Protein AF-X1UQI9-F1 (afdb_monomer_lite)

Organism: NCBI:txid412755

Radius of gyration: 17.06 Å; chains: 1; bounding box: 39×28×45 Å

InterPro domains:
  IPR001926 Tryptophan synthase beta chain-like, PALP domain [PF00291] (2-92)
  IPR036052 Tryptophan synthase beta chain-like, PALP domain superfamily [G3DSA:3.40.50.1100] (2-28)
  IPR036052 Tryptophan synthase beta chain-like, PALP domain superfamily [G3DSA:3.40.50.1100] (29-92)
  IPR036052 Tryptophan synthase beta chain-like, PALP domain superfamily [SSF53686] (2-92)

pLDDT: mean 95.77, std 4.07, range [70.25, 98.56]

Sequence (92 aa):
MKGTYDEAFDLSIEATREFGWYNRNTAFNPYMVEGKKTVALEIIEQMDFEVPDYLFVPVGDGCIISGVAKAYKDMLSLGLIDYLPKLVAVQA

Foldseek 3Di:
DPDDPVVVVVVLVVCCVVVVNDRPDPPPDPVLLVVLLVVLVVVCVVVVNEADQEDEDEDDSCSNVSSVQVNQVVCVVVVSHPDHHHYHYDYD

Structure (mmCIF, N/CA/C/O backbone):
data_AF-X1UQI9-F1
#
_entry.id   AF-X1UQI9-F1
#
loop_
_atom_site.group_PDB
_atom_site.id
_atom_site.type_symbol
_atom_site.label_atom_id
_atom_site.label_alt_id
_atom_site.label_comp_id
_atom_site.label_asym_id
_atom_site.label_entity_id
_atom_site.label_seq_id
_atom_site.pdbx_PDB_ins_code
_atom_site.Cartn_x
_atom_site.Cartn_y
_atom_site.Cartn_z
_atom_site.occupancy
_atom_site.B_iso_or_equiv
_atom_site.auth_seq_id
_atom_site.auth_comp_id
_atom_site.auth_asym_id
_atom_site.auth_atom_id
_atom_site.pdbx_PDB_model_num
ATOM 1 N N . MET A 1 1 ? 23.637 2.475 -20.813 1.00 70.25 1 MET A N 1
ATOM 2 C CA . MET A 1 1 ? 22.949 3.639 -21.403 1.00 70.25 1 MET A CA 1
ATOM 3 C C . MET A 1 1 ? 23.670 4.911 -20.969 1.00 70.25 1 MET A C 1
ATOM 5 O O . MET A 1 1 ? 24.122 4.957 -19.831 1.00 70.25 1 MET A O 1
ATOM 9 N N . LYS A 1 2 ? 23.814 5.904 -21.853 1.00 87.12 2 LYS A N 1
ATOM 10 C CA . LYS A 1 2 ? 24.123 7.293 -21.479 1.00 87.12 2 LYS A CA 1
ATOM 11 C C . LYS A 1 2 ? 22.867 8.105 -21.812 1.00 87.12 2 LYS A C 1
ATOM 13 O O . LYS A 1 2 ? 22.535 8.173 -22.988 1.00 87.12 2 LYS A O 1
ATOM 18 N N . GLY A 1 3 ? 22.162 8.613 -20.807 1.00 93.62 3 GLY A N 1
ATOM 19 C CA . GLY A 1 3 ? 20.854 9.264 -20.946 1.00 93.62 3 GLY A CA 1
ATOM 20 C C . GLY A 1 3 ? 20.332 9.763 -19.594 1.00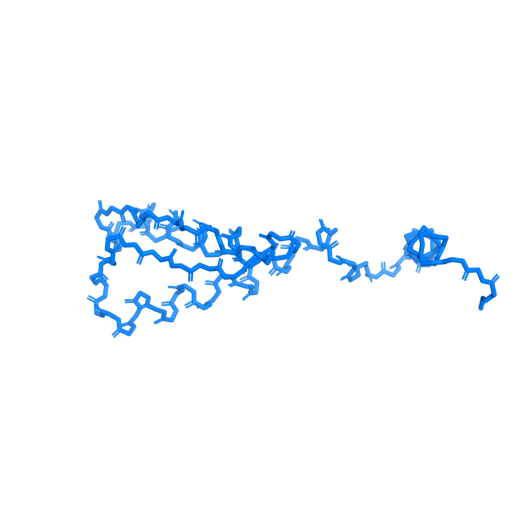 93.62 3 GLY A C 1
ATOM 21 O O . GLY A 1 3 ? 21.027 9.643 -18.580 1.00 93.62 3 GLY A O 1
ATOM 22 N N . THR A 1 4 ? 19.137 10.338 -19.594 1.00 97.75 4 THR A N 1
ATOM 23 C CA . THR A 1 4 ? 18.404 10.815 -18.412 1.00 97.75 4 THR A CA 1
ATOM 24 C C . THR A 1 4 ? 17.739 9.664 -17.646 1.00 97.75 4 THR A C 1
ATOM 26 O O . THR A 1 4 ? 17.694 8.524 -18.110 1.00 97.75 4 THR A O 1
ATOM 29 N N . TYR A 1 5 ? 17.223 9.954 -16.447 1.00 94.62 5 TYR A N 1
ATOM 30 C CA . TYR A 1 5 ? 16.459 8.977 -15.665 1.00 94.62 5 TYR A CA 1
ATOM 31 C C . TYR A 1 5 ? 15.169 8.552 -16.377 1.00 94.62 5 TYR A C 1
ATOM 33 O O . TYR A 1 5 ? 14.864 7.363 -16.403 1.00 94.62 5 TYR A O 1
ATOM 41 N N . ASP A 1 6 ? 14.452 9.498 -16.986 1.00 94.88 6 ASP A N 1
ATOM 42 C CA . ASP A 1 6 ? 13.178 9.223 -17.659 1.00 94.88 6 ASP A CA 1
ATOM 43 C C . ASP A 1 6 ? 13.384 8.292 -18.855 1.00 94.88 6 ASP A C 1
ATOM 45 O O . ASP A 1 6 ? 12.705 7.276 -18.977 1.00 94.88 6 ASP A O 1
ATOM 49 N N . GLU A 1 7 ? 14.419 8.541 -19.662 1.00 96.69 7 GLU A N 1
ATOM 50 C CA . GLU A 1 7 ? 14.773 7.641 -20.762 1.00 96.69 7 GLU A CA 1
ATOM 51 C C . GLU A 1 7 ? 15.157 6.242 -20.238 1.00 96.69 7 GLU A C 1
ATOM 53 O O . GLU A 1 7 ? 14.876 5.230 -20.881 1.00 96.69 7 GLU A O 1
ATOM 58 N N . ALA A 1 8 ? 15.826 6.155 -19.080 1.00 95.56 8 ALA A N 1
ATOM 59 C CA . ALA A 1 8 ? 16.179 4.869 -18.478 1.00 95.56 8 ALA A CA 1
ATOM 60 C C . ALA A 1 8 ? 14.935 4.120 -17.974 1.00 95.56 8 ALA A C 1
ATOM 62 O O . ALA A 1 8 ? 14.861 2.893 -18.095 1.00 95.56 8 ALA A O 1
ATOM 63 N N . PHE A 1 9 ? 13.956 4.847 -17.432 1.00 94.94 9 PHE A N 1
ATOM 64 C CA . PHE A 1 9 ? 12.667 4.306 -17.018 1.00 94.94 9 PHE A CA 1
ATOM 65 C C . PHE A 1 9 ? 11.875 3.781 -18.220 1.00 94.94 9 PHE A C 1
ATOM 67 O O . PHE A 1 9 ? 11.437 2.627 -18.190 1.00 94.94 9 PHE A O 1
ATOM 74 N N . ASP A 1 10 ? 11.773 4.553 -19.299 1.00 95.06 10 ASP A N 1
ATOM 75 C CA . ASP A 1 10 ? 11.076 4.137 -20.520 1.00 95.06 10 ASP A CA 1
ATOM 76 C C . ASP A 1 10 ? 11.730 2.900 -21.145 1.00 95.06 10 ASP A C 1
ATOM 78 O O . ASP A 1 10 ? 11.052 1.900 -21.402 1.00 95.06 10 ASP A O 1
ATOM 82 N N . LEU A 1 11 ? 13.063 2.897 -21.259 1.00 95.69 11 LEU A N 1
ATOM 83 C CA . LEU A 1 11 ? 13.811 1.745 -21.766 1.00 95.69 11 LEU A CA 1
ATOM 84 C C . LEU A 1 11 ? 13.594 0.495 -20.898 1.00 95.69 11 LEU A C 1
ATOM 86 O O . LEU A 1 11 ? 13.518 -0.620 -21.415 1.00 95.69 11 LEU A O 1
ATOM 90 N N . SER A 1 12 ? 13.465 0.655 -19.575 1.00 95.75 12 SER A N 1
ATOM 91 C CA . SER A 1 12 ? 13.161 -0.473 -18.687 1.00 95.75 12 SER A CA 1
ATOM 92 C C . SER A 1 12 ? 11.769 -1.063 -18.953 1.00 95.75 12 SER A C 1
ATOM 94 O O . SER A 1 12 ? 11.601 -2.282 -18.899 1.00 95.75 12 SER A O 1
ATOM 96 N N . ILE A 1 13 ? 10.777 -0.229 -19.291 1.00 95.69 13 ILE A N 1
ATOM 97 C CA . ILE A 1 13 ? 9.434 -0.688 -19.666 1.00 95.69 13 ILE A CA 1
ATOM 98 C C . ILE A 1 13 ? 9.479 -1.404 -21.018 1.00 95.69 13 ILE A C 1
ATOM 100 O O . ILE A 1 13 ? 8.917 -2.495 -21.141 1.00 95.69 13 ILE A O 1
ATOM 104 N N . GLU A 1 14 ? 10.161 -0.839 -22.012 1.00 96.19 14 GLU A N 1
ATOM 105 C CA . GLU A 1 14 ? 10.319 -1.458 -23.333 1.00 96.19 14 GLU A CA 1
ATOM 106 C C . GLU A 1 14 ? 10.986 -2.832 -23.230 1.00 96.19 14 GLU A C 1
ATOM 108 O O . GLU A 1 14 ? 10.427 -3.818 -23.714 1.00 96.19 14 GLU A O 1
ATOM 113 N N . ALA A 1 15 ? 12.088 -2.934 -22.483 1.00 96.31 15 ALA A N 1
ATOM 114 C CA . ALA A 1 15 ? 12.775 -4.200 -22.244 1.00 96.31 15 ALA A CA 1
ATOM 115 C C . ALA A 1 15 ? 11.863 -5.245 -21.578 1.00 96.31 15 ALA A C 1
ATOM 117 O O . ALA A 1 15 ? 11.887 -6.418 -21.951 1.00 96.31 15 ALA A O 1
ATOM 118 N N . THR A 1 16 ? 11.010 -4.845 -20.624 1.00 96.56 16 THR A N 1
ATOM 119 C CA . THR A 1 16 ? 10.070 -5.797 -20.000 1.00 96.56 16 THR A CA 1
ATOM 120 C C . THR A 1 16 ? 9.061 -6.363 -20.996 1.00 96.56 16 THR A C 1
ATOM 122 O O . THR A 1 16 ? 8.714 -7.540 -20.904 1.00 96.56 16 THR A O 1
ATOM 125 N N . ARG A 1 17 ? 8.640 -5.566 -21.985 1.00 94.94 17 ARG A N 1
ATOM 126 C CA . ARG A 1 17 ? 7.734 -6.008 -23.053 1.00 94.94 17 ARG A CA 1
ATOM 127 C C . ARG A 1 17 ? 8.444 -6.874 -24.090 1.00 94.94 17 ARG A C 1
ATOM 129 O O . ARG A 1 17 ? 7.879 -7.881 -24.502 1.00 94.94 17 ARG A O 1
ATOM 136 N N . GLU A 1 18 ? 9.654 -6.495 -24.497 1.00 97.94 18 GLU A N 1
ATOM 137 C CA . GLU A 1 18 ? 10.422 -7.205 -25.528 1.00 97.94 18 GLU A CA 1
ATOM 138 C C . GLU A 1 18 ? 10.880 -8.586 -25.049 1.00 97.94 18 GLU A C 1
ATOM 140 O O . GLU A 1 18 ? 10.700 -9.582 -25.748 1.00 97.94 18 GLU A O 1
ATOM 145 N N . PHE A 1 19 ? 11.428 -8.665 -23.835 1.00 97.44 19 PHE A N 1
ATOM 146 C CA . PHE A 1 19 ? 12.026 -9.896 -23.315 1.00 97.44 19 PHE A CA 1
ATOM 147 C C . PHE A 1 19 ? 11.082 -10.716 -22.424 1.00 97.44 19 PHE A C 1
ATOM 149 O O . PHE A 1 19 ? 11.475 -11.768 -21.918 1.00 97.44 19 PHE A O 1
ATOM 156 N N . GLY A 1 20 ? 9.851 -10.245 -22.197 1.00 95.56 20 GLY A N 1
ATOM 157 C CA . GLY A 1 20 ? 8.890 -10.891 -21.297 1.00 95.56 20 GLY A CA 1
ATOM 158 C C . GLY A 1 20 ? 9.321 -10.868 -19.827 1.00 95.56 20 GLY A C 1
ATOM 159 O O . GLY A 1 20 ? 8.946 -11.747 -19.051 1.00 95.56 20 GLY A O 1
ATOM 160 N N . TRP A 1 21 ? 10.150 -9.897 -19.436 1.00 95.88 21 TRP A N 1
ATOM 161 C CA . TRP A 1 21 ? 10.631 -9.775 -18.063 1.00 95.88 21 TRP A CA 1
ATOM 162 C C . TRP A 1 21 ? 9.581 -9.181 -17.135 1.00 95.88 21 TRP A C 1
ATOM 164 O O . TRP A 1 21 ? 8.729 -8.382 -17.518 1.00 95.88 21 TRP A O 1
ATOM 174 N N . TYR A 1 22 ? 9.706 -9.526 -15.859 1.00 92.75 22 TYR A N 1
ATOM 175 C CA . TYR A 1 22 ? 8.890 -8.936 -14.817 1.00 92.75 22 TYR A CA 1
ATOM 176 C C . TYR A 1 22 ? 9.273 -7.472 -14.561 1.00 92.75 22 TYR A C 1
ATOM 178 O O . TYR A 1 22 ? 10.421 -7.165 -14.228 1.00 92.75 22 TYR A O 1
ATOM 186 N N . ASN A 1 23 ? 8.302 -6.565 -14.665 1.00 94.12 23 ASN A N 1
ATOM 187 C CA . ASN A 1 23 ? 8.525 -5.148 -14.414 1.00 94.12 23 ASN A CA 1
ATOM 188 C C . ASN A 1 23 ? 8.457 -4.837 -12.910 1.00 94.12 23 ASN A C 1
ATOM 190 O O . ASN A 1 23 ? 7.404 -4.940 -12.280 1.00 94.12 23 ASN A O 1
ATOM 194 N N . ARG A 1 24 ? 9.595 -4.434 -12.332 1.00 92.81 24 ARG A N 1
ATOM 195 C CA . ARG A 1 24 ? 9.703 -4.097 -10.905 1.00 92.81 24 ARG A CA 1
ATOM 196 C C . ARG A 1 24 ? 9.496 -2.607 -10.611 1.00 92.81 24 ARG A C 1
ATOM 198 O O . ARG A 1 24 ? 9.501 -2.242 -9.436 1.00 92.81 24 ARG A O 1
ATOM 205 N N . ASN A 1 25 ? 9.307 -1.757 -11.616 1.00 93.12 25 ASN A N 1
ATOM 206 C CA . ASN A 1 25 ? 9.203 -0.316 -11.412 1.00 93.12 25 ASN A CA 1
ATOM 207 C C . ASN A 1 25 ? 8.139 0.034 -10.365 1.00 93.12 25 ASN A C 1
ATOM 209 O O . ASN A 1 25 ? 7.055 -0.558 -10.297 1.00 93.12 25 ASN A O 1
ATOM 213 N N . THR A 1 26 ? 8.481 1.008 -9.527 1.00 87.69 26 THR A N 1
ATOM 214 C CA . THR A 1 26 ? 7.573 1.575 -8.533 1.00 87.69 26 THR A CA 1
ATOM 215 C C . THR A 1 26 ? 6.316 2.104 -9.219 1.00 87.69 26 THR A C 1
ATOM 217 O O . THR A 1 26 ? 6.388 2.596 -10.341 1.00 87.69 26 THR A O 1
ATOM 220 N N . ALA A 1 27 ? 5.162 1.953 -8.567 1.00 83.75 27 ALA A N 1
ATOM 221 C CA . ALA A 1 27 ? 3.831 2.261 -9.103 1.00 83.75 27 ALA A CA 1
ATOM 222 C C . ALA A 1 27 ? 3.381 1.448 -10.341 1.00 83.75 27 ALA A C 1
ATOM 224 O O . ALA A 1 27 ? 2.198 1.469 -10.664 1.00 83.75 27 ALA A O 1
ATOM 225 N N . PHE A 1 28 ? 4.263 0.680 -10.991 1.00 89.00 28 PHE A N 1
ATOM 226 C CA . PHE A 1 28 ? 3.895 -0.248 -12.068 1.00 89.00 28 PHE A CA 1
ATOM 227 C C . PHE A 1 28 ? 3.578 -1.650 -11.533 1.00 89.00 28 PHE A C 1
ATOM 229 O O . PHE A 1 28 ? 2.641 -2.307 -11.978 1.00 89.00 28 PHE A O 1
ATOM 236 N N . ASN A 1 29 ? 4.361 -2.115 -10.558 1.00 89.44 29 ASN A N 1
ATOM 237 C CA . ASN A 1 29 ? 4.215 -3.438 -9.964 1.00 89.44 29 ASN A CA 1
ATOM 238 C C . ASN A 1 29 ? 3.051 -3.485 -8.940 1.00 89.44 29 ASN A C 1
ATOM 240 O O . ASN A 1 29 ? 3.196 -2.923 -7.847 1.00 89.44 29 ASN A O 1
ATOM 244 N N . PRO A 1 30 ? 1.953 -4.227 -9.203 1.00 86.88 30 PRO A N 1
ATOM 245 C CA . PRO A 1 30 ? 0.809 -4.300 -8.290 1.00 86.88 30 PRO A CA 1
ATOM 246 C C . PRO A 1 30 ? 1.120 -5.047 -6.983 1.00 86.88 30 PRO A C 1
ATOM 248 O O . PRO A 1 30 ? 0.597 -4.690 -5.927 1.00 86.88 30 PRO A O 1
ATOM 251 N N . TYR A 1 31 ? 2.023 -6.032 -7.004 1.00 91.31 31 TYR A N 1
ATOM 252 C CA . TYR A 1 31 ? 2.420 -6.784 -5.807 1.00 91.31 31 TYR A CA 1
ATOM 253 C C . TYR A 1 31 ? 3.151 -5.919 -4.782 1.00 91.31 31 TYR A C 1
ATOM 255 O O . TYR A 1 31 ? 3.226 -6.277 -3.609 1.00 91.31 31 TYR A O 1
ATOM 263 N N . MET A 1 32 ? 3.671 -4.763 -5.197 1.00 90.75 32 MET A N 1
ATOM 264 C CA . MET A 1 32 ? 4.284 -3.821 -4.271 1.00 90.75 32 MET A CA 1
ATOM 265 C C . MET A 1 32 ? 3.269 -3.287 -3.253 1.00 90.75 32 MET A C 1
ATOM 267 O O . MET A 1 32 ? 3.636 -3.092 -2.098 1.00 90.75 32 MET A O 1
ATOM 271 N N . VAL A 1 33 ? 2.006 -3.089 -3.648 1.00 93.19 33 VAL A N 1
ATOM 272 C CA . VAL A 1 33 ? 0.939 -2.670 -2.725 1.00 93.19 33 VAL A CA 1
ATOM 273 C C . VAL A 1 33 ? 0.632 -3.788 -1.731 1.00 93.19 33 VAL A C 1
ATOM 275 O O . VAL A 1 33 ? 0.560 -3.521 -0.535 1.00 93.19 33 VAL A O 1
ATOM 278 N N . GLU A 1 34 ? 0.529 -5.038 -2.195 1.00 95.06 34 GLU A N 1
ATOM 279 C CA . GLU A 1 34 ? 0.292 -6.193 -1.316 1.00 95.06 34 GLU A CA 1
ATOM 280 C C . GLU A 1 34 ? 1.436 -6.422 -0.329 1.00 95.06 34 GLU A C 1
ATOM 282 O O . GLU A 1 34 ? 1.181 -6.686 0.839 1.00 95.06 34 GLU A O 1
ATOM 287 N N . GLY A 1 35 ? 2.689 -6.276 -0.763 1.00 95.25 35 GLY A N 1
ATOM 288 C CA . GLY A 1 35 ? 3.835 -6.362 0.141 1.00 95.25 35 GLY A CA 1
ATOM 289 C C . GLY A 1 35 ? 3.857 -5.210 1.146 1.00 95.25 35 GLY A C 1
ATOM 290 O O . GLY A 1 35 ? 4.054 -5.429 2.333 1.00 95.25 35 GLY A O 1
ATOM 291 N N . LYS A 1 36 ? 3.598 -3.974 0.701 1.00 96.00 36 LYS A N 1
ATOM 292 C CA . LYS A 1 36 ? 3.603 -2.795 1.584 1.00 96.00 36 LYS A CA 1
ATOM 293 C C . LYS A 1 36 ? 2.437 -2.781 2.574 1.00 96.00 36 LYS A C 1
ATOM 295 O O . LYS A 1 36 ? 2.545 -2.111 3.592 1.00 96.00 36 LYS A O 1
ATOM 300 N N . LYS A 1 37 ? 1.341 -3.501 2.312 1.00 97.25 37 LYS A N 1
ATOM 301 C CA . LYS A 1 37 ? 0.193 -3.567 3.230 1.00 97.25 37 LYS A CA 1
ATOM 302 C C . LYS A 1 37 ? 0.516 -4.301 4.534 1.00 97.25 37 LYS A C 1
ATOM 304 O O . LYS A 1 37 ? -0.159 -4.052 5.528 1.00 97.25 37 LYS A O 1
ATOM 309 N N . THR A 1 38 ? 1.521 -5.185 4.549 1.00 98.00 38 THR A N 1
ATOM 310 C CA . THR A 1 38 ? 1.817 -6.019 5.727 1.00 98.00 38 THR A CA 1
ATOM 311 C C . THR A 1 38 ? 2.171 -5.184 6.949 1.00 98.00 38 THR A C 1
ATOM 313 O O . THR A 1 38 ? 1.746 -5.539 8.036 1.00 98.00 38 THR A O 1
ATOM 316 N N . VAL A 1 39 ? 2.798 -4.014 6.771 1.00 98.06 39 VAL A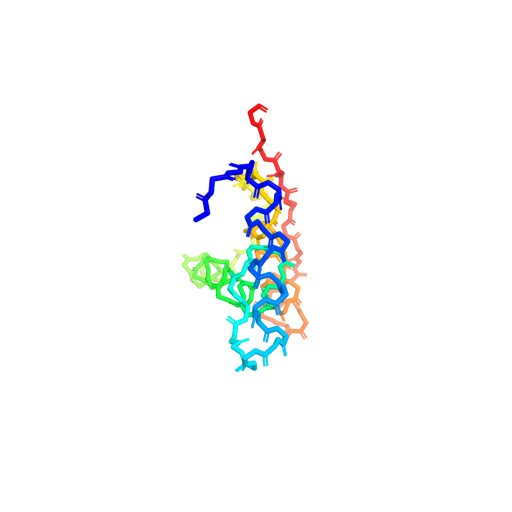 N 1
ATOM 317 C CA . VAL A 1 39 ? 3.076 -3.090 7.885 1.00 98.06 39 VAL A CA 1
ATOM 318 C C . VAL A 1 39 ? 1.804 -2.686 8.634 1.00 98.06 39 VAL A C 1
ATOM 320 O O . VAL A 1 39 ? 1.808 -2.561 9.849 1.00 98.06 39 VAL A O 1
ATOM 323 N N . ALA A 1 40 ? 0.690 -2.502 7.925 1.00 98.38 40 ALA A N 1
ATOM 324 C CA . ALA A 1 40 ? -0.579 -2.160 8.550 1.00 98.38 40 ALA A CA 1
ATOM 325 C C . ALA A 1 40 ? -1.256 -3.381 9.180 1.00 98.38 40 ALA A C 1
ATOM 327 O O . ALA A 1 40 ? -1.931 -3.219 10.188 1.00 98.38 40 ALA A O 1
ATOM 328 N N . LEU A 1 41 ? -1.052 -4.585 8.633 1.00 98.44 41 LEU A N 1
ATOM 329 C CA . LEU A 1 41 ? -1.507 -5.823 9.275 1.00 98.44 41 LEU A CA 1
ATOM 330 C C . LEU A 1 41 ? -0.771 -6.056 10.600 1.00 98.44 41 LEU A C 1
ATOM 332 O O . LEU A 1 41 ? -1.417 -6.353 11.597 1.00 98.44 41 LEU A O 1
ATOM 336 N N . GLU A 1 42 ? 0.544 -5.839 10.615 1.00 98.50 42 GLU A N 1
ATOM 337 C CA . GLU A 1 42 ? 1.372 -5.910 11.822 1.00 98.50 42 GLU A CA 1
ATOM 338 C C . GLU A 1 42 ? 0.930 -4.866 12.857 1.00 98.50 42 GLU A C 1
ATOM 340 O O . GLU A 1 42 ? 0.747 -5.214 14.017 1.00 98.50 42 GLU A O 1
ATOM 345 N N . ILE A 1 43 ? 0.661 -3.616 12.449 1.00 98.25 43 ILE A N 1
ATOM 346 C CA . ILE A 1 43 ? 0.127 -2.587 13.362 1.00 98.25 43 ILE A CA 1
ATOM 347 C C . ILE A 1 43 ? -1.200 -3.035 13.985 1.00 98.25 43 ILE A C 1
ATOM 349 O O . ILE A 1 43 ? -1.364 -2.920 15.194 1.00 98.25 43 ILE A O 1
ATOM 353 N N . ILE A 1 44 ? -2.141 -3.537 13.179 1.00 98.25 44 ILE A N 1
ATOM 354 C CA . ILE A 1 44 ? -3.454 -3.981 13.673 1.00 98.25 44 ILE A CA 1
ATOM 355 C C . ILE A 1 44 ? -3.293 -5.137 14.667 1.00 98.25 44 ILE A C 1
ATOM 357 O O . ILE A 1 44 ? -3.906 -5.110 15.730 1.00 98.25 44 ILE A O 1
ATOM 361 N N . GLU A 1 45 ? -2.447 -6.121 14.352 1.00 98.12 45 GLU A N 1
ATOM 362 C CA . GLU A 1 45 ? -2.147 -7.243 15.247 1.00 98.12 45 GLU A CA 1
ATOM 363 C C . GLU A 1 45 ? -1.516 -6.764 16.564 1.00 98.12 45 GLU A C 1
ATOM 365 O O . GLU A 1 45 ? -1.958 -7.153 17.641 1.00 98.12 45 GLU A O 1
ATOM 370 N N . GLN A 1 46 ? -0.515 -5.884 16.492 1.00 98.50 46 GLN A N 1
ATOM 371 C CA . GLN A 1 46 ? 0.207 -5.363 17.659 1.00 98.50 46 GLN A CA 1
ATOM 372 C C . GLN A 1 46 ? -0.628 -4.423 18.535 1.00 98.50 46 GLN A C 1
ATOM 374 O O . GLN A 1 46 ? -0.245 -4.155 19.673 1.00 98.50 46 GLN A O 1
ATOM 379 N N . MET A 1 47 ? -1.736 -3.904 18.009 1.00 97.62 47 MET A N 1
ATOM 380 C CA . MET A 1 47 ? -2.703 -3.095 18.746 1.00 97.62 47 MET A CA 1
ATOM 381 C C . MET A 1 47 ? -3.889 -3.922 19.257 1.00 97.62 47 MET A C 1
ATOM 383 O O . MET A 1 47 ? -4.902 -3.343 19.634 1.00 97.62 47 MET A O 1
ATOM 387 N N . ASP A 1 48 ? -3.796 -5.256 19.259 1.00 97.81 48 ASP A N 1
ATOM 388 C CA . ASP A 1 48 ? -4.888 -6.145 19.672 1.00 97.81 48 ASP A CA 1
ATOM 389 C C . ASP A 1 48 ? -6.198 -5.858 18.910 1.00 97.81 48 ASP A C 1
ATOM 391 O O . ASP A 1 48 ? -7.292 -5.939 19.463 1.00 97.81 48 ASP A O 1
ATOM 395 N N . PHE A 1 49 ? -6.085 -5.533 17.615 1.00 97.81 49 PHE A N 1
ATOM 396 C CA . PHE A 1 49 ? -7.192 -5.167 16.721 1.00 97.81 49 PHE A CA 1
ATOM 397 C C . PHE A 1 49 ? -7.908 -3.845 17.067 1.00 97.81 49 PHE A C 1
ATOM 399 O O . PHE A 1 49 ? -8.865 -3.471 16.385 1.00 97.81 49 PHE A O 1
ATOM 406 N N . GLU A 1 50 ? -7.401 -3.073 18.032 1.00 97.88 50 GLU A N 1
ATOM 407 C CA . GLU A 1 50 ? -7.854 -1.706 18.295 1.00 97.88 50 GLU A CA 1
ATOM 408 C C . GLU A 1 50 ? -7.308 -0.746 17.227 1.00 97.88 50 GLU A C 1
ATOM 410 O O . GLU A 1 50 ? -6.102 -0.627 16.999 1.00 97.88 50 GLU A O 1
ATOM 415 N N . VAL A 1 51 ? -8.204 -0.031 16.546 1.00 97.88 51 VAL A N 1
ATOM 416 C CA . VAL A 1 51 ? -7.828 0.877 15.454 1.00 97.88 51 VAL A CA 1
ATOM 417 C C . VAL A 1 51 ? -7.381 2.229 16.022 1.00 97.88 51 VAL A C 1
ATOM 419 O O . VAL A 1 51 ? -8.087 2.806 16.842 1.00 97.88 51 VAL A O 1
ATOM 422 N N . PRO A 1 52 ? -6.244 2.801 15.587 1.00 97.12 52 PRO A N 1
ATOM 423 C CA . PRO A 1 52 ? -5.873 4.158 15.977 1.00 97.12 52 PRO A CA 1
ATOM 424 C C . PRO A 1 52 ? -6.748 5.206 15.273 1.00 97.12 52 PRO A C 1
ATOM 426 O O . PRO A 1 52 ? -7.103 5.055 14.106 1.00 97.12 52 PRO A O 1
ATOM 429 N N . ASP A 1 53 ? -7.001 6.349 15.911 1.00 98.06 53 ASP A N 1
ATOM 430 C CA . ASP A 1 53 ? -7.717 7.457 15.258 1.00 98.06 53 ASP A CA 1
ATOM 431 C C . ASP A 1 53 ? -6.967 8.014 14.034 1.00 98.06 53 ASP A C 1
ATOM 433 O O . ASP A 1 53 ? -7.580 8.420 13.041 1.00 98.06 53 ASP A O 1
ATOM 437 N N . TYR A 1 54 ? -5.630 8.045 14.105 1.00 98.44 54 TYR A N 1
ATOM 438 C CA . TYR A 1 54 ? -4.753 8.613 13.083 1.00 98.44 54 TYR A CA 1
ATOM 439 C C . TYR A 1 54 ? -3.538 7.727 12.813 1.00 98.44 54 TYR A C 1
ATOM 441 O O . TYR A 1 54 ? -2.900 7.225 13.736 1.00 98.44 54 TYR A O 1
ATOM 449 N N . LEU A 1 55 ? -3.154 7.639 11.540 1.00 98.12 55 LEU A N 1
ATOM 450 C CA . LEU A 1 55 ? -1.878 7.070 11.104 1.00 98.12 55 LEU A CA 1
ATOM 451 C C . LEU A 1 55 ? -1.141 8.066 10.223 1.00 98.12 55 LEU A C 1
ATOM 453 O O . LEU A 1 55 ? -1.625 8.446 9.157 1.00 98.12 55 LEU A O 1
ATOM 457 N N . PHE A 1 56 ? 0.054 8.448 10.655 1.00 98.31 56 PHE A N 1
ATOM 458 C CA . PHE A 1 56 ? 0.939 9.324 9.901 1.00 98.31 56 PHE A CA 1
ATOM 459 C C . PHE A 1 56 ? 1.884 8.470 9.066 1.00 98.31 56 PHE A C 1
ATOM 461 O O . PHE A 1 56 ? 2.633 7.656 9.605 1.00 98.31 56 PHE A O 1
ATOM 468 N N . VAL A 1 57 ? 1.844 8.648 7.749 1.00 98.06 57 VAL A N 1
ATOM 469 C CA . VAL A 1 57 ? 2.655 7.871 6.812 1.00 98.06 57 VAL A CA 1
ATOM 470 C C . VAL A 1 57 ? 3.517 8.838 6.004 1.00 98.06 57 VAL A C 1
ATOM 472 O O . VAL A 1 57 ? 2.960 9.731 5.361 1.00 98.06 57 VAL A O 1
ATOM 475 N N . PRO A 1 58 ? 4.856 8.694 6.002 1.00 97.25 58 PRO A N 1
ATOM 476 C CA . PRO A 1 58 ? 5.699 9.462 5.099 1.00 97.25 58 PRO A CA 1
ATOM 477 C C . PRO A 1 58 ? 5.407 9.067 3.647 1.00 97.25 58 PRO A C 1
ATOM 479 O O . PRO A 1 58 ? 5.299 7.881 3.318 1.00 97.25 58 PRO A O 1
ATOM 482 N N . VAL A 1 59 ? 5.272 10.058 2.771 1.00 96.88 59 VAL A N 1
ATOM 483 C CA . VAL A 1 59 ? 4.884 9.866 1.372 1.00 96.88 59 VAL A CA 1
ATOM 484 C C . VAL A 1 59 ? 5.940 10.453 0.442 1.00 96.88 59 VAL A C 1
ATOM 486 O O . VAL A 1 59 ? 6.295 11.620 0.549 1.00 96.88 59 VAL A O 1
ATOM 489 N N . GLY A 1 60 ? 6.413 9.621 -0.489 1.00 93.81 60 GLY A N 1
ATOM 490 C CA . GLY A 1 60 ? 7.115 10.043 -1.703 1.00 93.81 60 GLY A CA 1
ATOM 491 C C . GLY A 1 60 ? 6.311 9.632 -2.936 1.00 93.81 60 GLY A C 1
ATOM 492 O O . GLY A 1 60 ? 5.566 10.424 -3.493 1.00 93.81 60 GLY A O 1
ATOM 493 N N . ASP A 1 61 ? 6.392 8.353 -3.311 1.00 91.25 61 ASP A N 1
ATOM 494 C CA . ASP A 1 61 ? 5.675 7.772 -4.464 1.00 91.25 61 ASP A CA 1
ATOM 495 C C . ASP A 1 61 ? 4.214 7.346 -4.184 1.00 91.25 61 ASP A C 1
ATOM 497 O O . ASP A 1 61 ? 3.530 6.841 -5.071 1.00 91.25 61 ASP A O 1
ATOM 501 N N . GLY A 1 62 ? 3.738 7.480 -2.942 1.00 93.12 62 GLY A N 1
ATOM 502 C CA . GLY A 1 62 ? 2.383 7.087 -2.529 1.00 93.12 62 GLY A CA 1
ATOM 503 C C . GLY A 1 62 ? 2.149 5.585 -2.302 1.00 93.12 62 GLY A C 1
ATOM 504 O O . GLY A 1 62 ? 1.150 5.209 -1.693 1.00 93.12 62 GLY A O 1
ATOM 505 N N . CYS A 1 63 ? 3.063 4.698 -2.685 1.00 93.75 63 CYS A N 1
ATOM 506 C CA . CYS A 1 63 ? 2.820 3.254 -2.644 1.00 93.75 63 CYS A CA 1
ATOM 507 C C . CYS A 1 63 ? 2.676 2.699 -1.213 1.00 93.75 63 CYS A C 1
ATOM 509 O O . CYS A 1 63 ? 1.941 1.736 -1.006 1.00 93.75 63 CYS A O 1
ATOM 511 N N . ILE A 1 6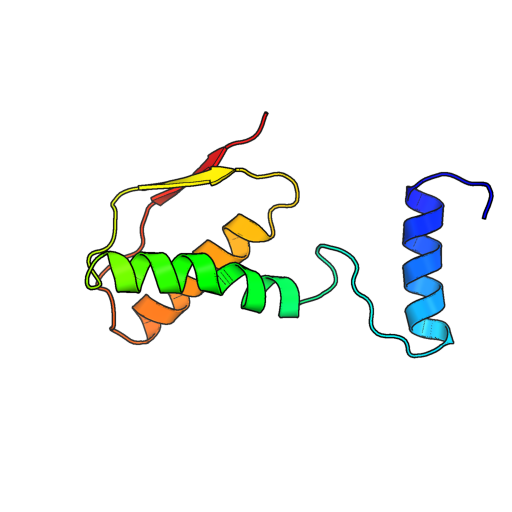4 ? 3.386 3.269 -0.228 1.00 95.56 64 ILE A N 1
ATOM 512 C CA . ILE A 1 64 ? 3.297 2.832 1.182 1.00 95.56 64 ILE A CA 1
ATOM 513 C C . ILE A 1 64 ? 1.917 3.166 1.743 1.00 95.56 64 ILE A C 1
ATOM 515 O O . ILE A 1 64 ? 1.222 2.277 2.228 1.00 95.56 64 ILE A O 1
ATOM 519 N N . ILE A 1 65 ? 1.489 4.426 1.622 1.00 97.31 65 ILE A N 1
ATOM 520 C CA . ILE A 1 65 ? 0.186 4.862 2.133 1.00 97.31 65 ILE A CA 1
ATOM 521 C C . ILE A 1 65 ? -0.971 4.150 1.416 1.00 97.31 65 ILE A C 1
ATOM 523 O O . ILE A 1 65 ? -1.964 3.818 2.061 1.00 97.31 65 ILE A O 1
ATOM 527 N N . SER A 1 66 ? -0.832 3.813 0.127 1.00 96.19 66 SER A N 1
ATOM 528 C CA . SER A 1 66 ? -1.807 2.968 -0.578 1.00 96.19 66 SER A CA 1
ATOM 529 C C . SER A 1 66 ? -1.881 1.545 -0.012 1.00 96.19 66 SER A C 1
ATOM 531 O O . SER A 1 66 ? -2.983 1.025 0.159 1.00 96.19 66 SER A O 1
ATOM 533 N N . GLY A 1 67 ? -0.739 0.926 0.311 1.00 97.31 67 GLY A N 1
ATOM 5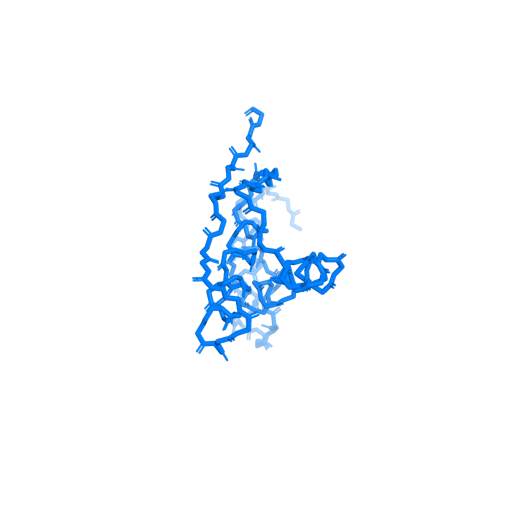34 C CA . GLY A 1 67 ? -0.692 -0.382 0.974 1.00 97.31 67 GLY A CA 1
ATOM 535 C C . GLY A 1 67 ? -1.359 -0.353 2.349 1.00 97.31 67 GLY A C 1
ATOM 536 O O . GLY A 1 67 ? -2.230 -1.174 2.627 1.00 97.31 67 GLY A O 1
ATOM 537 N N . VAL A 1 68 ? -1.032 0.648 3.171 1.00 98.38 68 VAL A N 1
ATOM 538 C CA . VAL A 1 68 ? -1.658 0.862 4.487 1.00 98.38 68 VAL A CA 1
ATOM 539 C C . VAL A 1 68 ? -3.174 1.022 4.352 1.00 98.38 68 VAL A C 1
ATOM 541 O O . VAL A 1 68 ? -3.932 0.313 5.010 1.00 98.38 68 VAL A O 1
ATOM 544 N N . ALA A 1 69 ? -3.633 1.889 3.444 1.00 98.19 69 ALA A N 1
ATOM 545 C CA . ALA A 1 69 ? -5.058 2.090 3.190 1.00 98.19 69 ALA A CA 1
ATOM 546 C C . ALA A 1 69 ? -5.766 0.799 2.7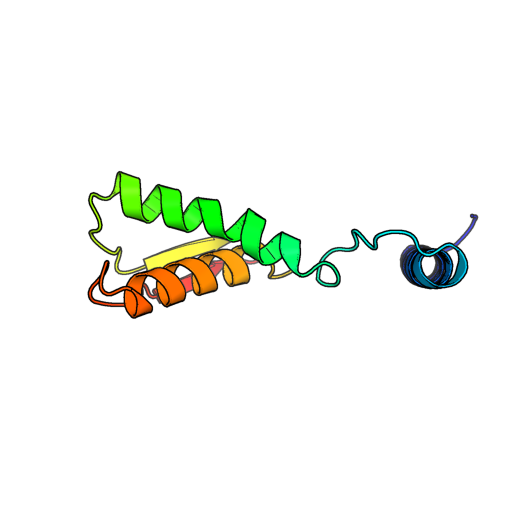71 1.00 98.19 69 ALA A C 1
ATOM 548 O O . ALA A 1 69 ? -6.895 0.549 3.195 1.00 98.19 69 ALA A O 1
ATOM 549 N N . LYS A 1 70 ? -5.115 -0.020 1.940 1.00 98.12 70 LYS A N 1
ATOM 550 C CA . LYS A 1 70 ? -5.664 -1.303 1.511 1.00 98.12 70 LYS A CA 1
ATOM 551 C C . LYS A 1 70 ? -5.802 -2.281 2.675 1.00 98.12 70 LYS A C 1
ATOM 553 O O . LYS A 1 70 ? -6.871 -2.856 2.817 1.00 98.12 70 LYS A O 1
ATOM 558 N N . ALA A 1 71 ? -4.777 -2.447 3.511 1.00 98.38 71 ALA A N 1
ATOM 559 C CA . ALA A 1 71 ? -4.840 -3.357 4.658 1.00 98.38 71 ALA A CA 1
ATOM 560 C C . ALA A 1 71 ? -6.009 -3.027 5.594 1.00 98.38 71 ALA A C 1
ATOM 562 O O . ALA A 1 71 ? -6.802 -3.910 5.897 1.00 98.38 71 ALA A O 1
ATOM 563 N N . TYR A 1 72 ? -6.179 -1.760 5.983 1.00 98.56 72 TYR A N 1
ATOM 564 C CA . TYR A 1 72 ? -7.299 -1.365 6.845 1.00 98.56 72 TYR A CA 1
ATOM 565 C C . TYR A 1 72 ? -8.6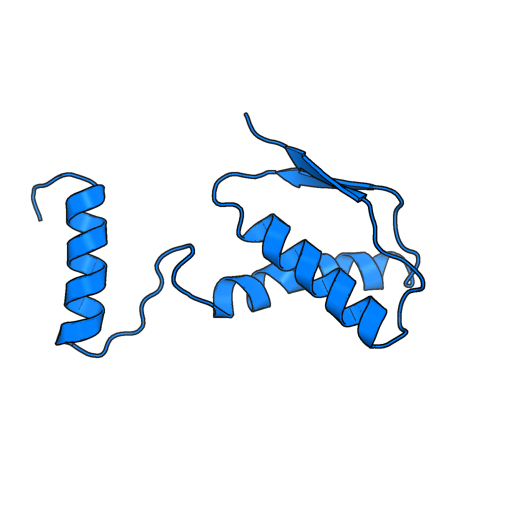63 -1.596 6.177 1.00 98.56 72 TYR A C 1
ATOM 567 O O . TYR A 1 72 ? -9.599 -2.052 6.829 1.00 98.56 72 TYR A O 1
ATOM 575 N N . LYS A 1 73 ? -8.786 -1.359 4.864 1.00 98.56 73 LYS A N 1
ATOM 576 C CA . LYS A 1 73 ? -10.015 -1.687 4.120 1.00 98.56 73 LYS A CA 1
ATOM 577 C C . LYS A 1 73 ? -10.282 -3.192 4.054 1.00 98.56 73 LYS A C 1
ATOM 579 O O . LYS A 1 73 ? -11.435 -3.594 4.211 1.00 98.56 73 LYS A O 1
ATOM 584 N N . ASP A 1 74 ? -9.248 -4.003 3.827 1.00 98.50 74 ASP A N 1
ATOM 585 C CA . ASP A 1 74 ? -9.343 -5.467 3.815 1.00 98.50 74 ASP A CA 1
ATOM 586 C C . ASP A 1 74 ? -9.824 -5.957 5.199 1.00 98.50 74 ASP A C 1
ATOM 588 O O . ASP A 1 74 ? -10.799 -6.700 5.281 1.00 98.50 74 ASP A O 1
ATOM 592 N N . MET A 1 75 ? -9.213 -5.476 6.289 1.00 98.50 75 MET A N 1
ATOM 593 C CA . MET A 1 75 ? -9.541 -5.882 7.666 1.00 98.50 75 MET A CA 1
ATOM 594 C C . MET A 1 75 ? -10.946 -5.451 8.100 1.00 98.50 75 MET A C 1
ATOM 596 O O . MET A 1 75 ? -11.656 -6.238 8.727 1.00 98.50 75 MET A O 1
ATOM 600 N N . LEU A 1 76 ? -11.386 -4.249 7.708 1.00 98.56 76 LEU A N 1
ATOM 601 C CA . LEU A 1 76 ? -12.766 -3.805 7.927 1.00 98.56 76 LEU A CA 1
ATOM 602 C C . LEU A 1 76 ? -13.755 -4.692 7.162 1.00 98.56 76 LEU A C 1
ATOM 604 O O . LEU A 1 76 ? -14.777 -5.102 7.702 1.00 98.56 76 LEU A O 1
ATOM 608 N N . SER A 1 77 ? -13.443 -5.026 5.907 1.00 98.56 77 SER A N 1
ATOM 609 C CA . SER A 1 77 ? -14.309 -5.875 5.075 1.00 98.56 77 SER A CA 1
ATOM 610 C C . SER A 1 77 ? -14.419 -7.307 5.611 1.00 98.56 77 SER A C 1
ATOM 612 O O . SER A 1 77 ? -15.429 -7.969 5.385 1.00 98.56 77 SER A O 1
ATOM 614 N N . LEU A 1 78 ? -13.394 -7.780 6.324 1.00 98.19 78 LEU A N 1
ATOM 615 C CA . LEU A 1 78 ? -13.389 -9.068 7.021 1.00 98.19 78 LEU A CA 1
ATOM 616 C C . LEU A 1 78 ? -14.101 -9.029 8.384 1.00 98.19 78 LEU A C 1
ATOM 618 O O . LEU A 1 78 ? -14.271 -10.083 8.992 1.00 98.19 78 LEU A O 1
ATOM 622 N N . GLY A 1 79 ? -14.514 -7.852 8.866 1.00 98.12 79 GLY A N 1
ATOM 623 C CA . GLY A 1 79 ? -15.126 -7.687 10.188 1.00 98.12 79 GLY A CA 1
ATOM 624 C C . GLY A 1 79 ? -14.148 -7.885 11.348 1.00 98.12 79 GLY A C 1
ATOM 625 O O . GLY A 1 79 ? -14.572 -8.244 12.441 1.00 98.12 79 GLY A O 1
ATOM 626 N N . LEU A 1 80 ? -12.846 -7.701 11.104 1.00 98.12 80 LEU A N 1
ATOM 627 C CA . LEU A 1 80 ? -11.799 -7.827 12.126 1.00 98.12 80 LEU A CA 1
ATOM 628 C C . LEU A 1 80 ? -11.519 -6.510 12.858 1.00 98.12 80 LEU A C 1
ATOM 630 O O . LEU A 1 80 ? -10.844 -6.522 13.878 1.00 98.12 80 LEU A O 1
ATOM 634 N N . ILE A 1 81 ? -12.011 -5.392 12.322 1.00 98.31 81 ILE A N 1
ATOM 635 C CA . ILE A 1 81 ? -11.962 -4.061 12.930 1.00 98.31 81 ILE A CA 1
ATOM 636 C C . ILE A 1 81 ? -13.284 -3.335 12.657 1.00 98.31 81 ILE A C 1
ATOM 638 O O . ILE A 1 81 ? -13.958 -3.638 11.670 1.00 98.31 81 ILE A O 1
ATOM 642 N N . ASP A 1 82 ? -13.616 -2.338 13.476 1.00 97.25 82 ASP A N 1
ATOM 643 C CA . ASP A 1 82 ? -14.928 -1.673 13.425 1.00 97.25 82 ASP A CA 1
ATOM 644 C C . ASP A 1 82 ? -14.959 -0.383 12.587 1.00 97.25 82 ASP A C 1
ATOM 646 O O . ASP A 1 82 ? -16.025 0.067 12.158 1.00 97.25 82 ASP A O 1
ATOM 650 N N . TYR A 1 83 ? -13.805 0.246 12.346 1.00 97.88 83 TYR A N 1
ATOM 651 C CA . TYR A 1 83 ? -13.713 1.508 11.609 1.00 97.88 83 TYR A CA 1
ATOM 652 C C . TYR A 1 83 ? -12.351 1.693 10.932 1.00 97.88 83 TYR A C 1
ATOM 654 O O . TYR A 1 83 ? -11.414 0.930 11.144 1.00 97.88 83 TYR A O 1
ATOM 662 N N . LEU A 1 84 ? -12.247 2.712 10.071 1.00 98.56 84 LEU A N 1
ATOM 663 C CA . LEU A 1 84 ? -10.992 3.074 9.411 1.00 98.56 84 LEU A CA 1
ATOM 664 C C . LEU A 1 84 ? -10.281 4.208 10.163 1.00 98.56 84 LEU A C 1
ATOM 666 O O . LEU A 1 84 ? -10.939 5.187 10.528 1.00 98.56 84 LEU A O 1
ATOM 670 N N . PRO A 1 85 ? -8.945 4.145 10.299 1.00 98.25 85 PRO A N 1
ATOM 671 C CA . PRO A 1 85 ? -8.151 5.252 10.811 1.00 98.25 85 PRO A CA 1
ATOM 672 C C . PRO A 1 85 ? -8.130 6.408 9.802 1.00 98.25 85 PRO A C 1
ATOM 674 O O . PRO A 1 85 ? -8.234 6.208 8.583 1.00 98.25 85 PRO A O 1
ATOM 677 N N . LYS A 1 86 ? -7.899 7.635 10.276 1.00 98.56 86 LYS A N 1
ATOM 678 C CA . LYS A 1 86 ? -7.574 8.760 9.390 1.00 98.56 86 LYS A CA 1
ATOM 679 C C . LYS A 1 86 ? -6.111 8.670 8.968 1.00 98.56 86 LYS A C 1
ATOM 681 O O . LYS A 1 86 ? -5.203 8.843 9.779 1.00 98.56 86 LYS A O 1
ATOM 686 N N . LEU A 1 87 ? -5.874 8.433 7.681 1.00 98.44 87 LEU A N 1
ATOM 687 C CA . LEU A 1 87 ? -4.521 8.425 7.129 1.00 98.44 87 LEU A CA 1
ATOM 688 C C . LEU A 1 87 ? -4.053 9.849 6.834 1.00 98.44 87 LEU A C 1
ATOM 690 O O . LEU A 1 87 ? -4.715 10.592 6.108 1.00 98.44 87 LEU A O 1
ATOM 694 N N . VAL A 1 88 ? -2.890 10.206 7.367 1.00 98.56 88 VAL A N 1
ATOM 695 C CA . VAL A 1 88 ? -2.246 11.504 7.172 1.00 98.56 88 VAL A CA 1
ATOM 696 C C . VAL A 1 88 ? -0.964 11.296 6.375 1.00 98.56 88 VAL A C 1
ATOM 698 O O . VAL A 1 88 ? -0.012 10.680 6.852 1.00 98.56 88 VAL A O 1
ATOM 701 N N . ALA A 1 89 ? -0.943 11.813 5.148 1.00 98.25 89 ALA A N 1
ATOM 702 C CA . ALA A 1 89 ? 0.251 11.836 4.314 1.00 98.25 89 ALA A CA 1
ATOM 703 C C . ALA A 1 89 ? 1.212 12.931 4.795 1.00 98.25 89 ALA A C 1
ATOM 705 O O . ALA A 1 89 ? 0.816 14.090 4.920 1.00 98.25 89 ALA A O 1
ATOM 706 N N . VAL A 1 90 ? 2.473 12.570 5.033 1.00 98.19 90 VAL A N 1
ATOM 707 C CA . VAL A 1 90 ? 3.535 13.505 5.427 1.00 98.19 90 VAL A CA 1
ATOM 708 C C . VAL A 1 90 ? 4.578 13.561 4.315 1.00 98.19 90 VAL A C 1
ATOM 710 O O . VAL A 1 90 ? 5.251 12.568 4.048 1.00 98.19 90 VAL A O 1
ATOM 713 N N . GLN A 1 91 ? 4.714 14.711 3.663 1.00 97.25 91 GLN A N 1
ATOM 714 C CA . GLN A 1 91 ? 5.688 14.950 2.595 1.00 97.25 91 GLN A CA 1
ATOM 715 C C . GLN A 1 91 ? 6.605 16.115 3.001 1.00 97.25 91 GLN A C 1
ATOM 717 O O . GLN A 1 91 ? 6.160 17.007 3.725 1.00 97.25 91 GLN A O 1
ATOM 722 N N . ALA A 1 92 ? 7.871 16.074 2.571 1.00 92.19 92 ALA A N 1
ATOM 723 C CA . ALA A 1 92 ? 8.831 17.168 2.742 1.00 92.19 92 ALA A CA 1
ATOM 724 C C . ALA A 1 92 ? 8.513 18.378 1.847 1.00 92.19 92 ALA A C 1
ATOM 726 O O . ALA A 1 92 ? 7.844 18.185 0.800 1.00 92.19 92 ALA A O 1
#

Secondary structure (DSSP, 8-state):
--S-HHHHHHHHHHHHHHHT-----TTT-THHHHHHTHHHHHHHHHTTTPPPSEEEEE-SSSHHHHHHHHHHHHHHHTTSSSS--EEEEE--